Protein AF-A0A439GG18-F1 (afdb_monomer)

Radius of gyration: 15.24 Å; Cα contacts (8 Å, |Δi|>4): 36; chains: 1; bounding box: 30×39×44 Å

pLDDT: mean 79.15, std 19.87, range [40.5, 98.12]

Nearest PDB structures (foldseek):
  1le8-assembly1_B  TM=5.245E-01  e=3.340E+00  Saccharomyces cerevisiae
  1ftt-assembly1_A  TM=5.081E-01  e=2.809E+00  Rattus norvegicus
  1ku7-assembly1_A  TM=4.973E-01  e=4.208E+00  Thermus aquaticus
  2kt0-assembly1_A  TM=4.711E-01  e=8.917E+00  Homo sapiens

Foldseek 3Di:
DDDPDPDLPPPLDVCVVVLVCCLVCVVVQDPPNLVSSCVVPVDDSVSSVVSVSSSVCCVVPPPVNPVDDPVPVPDD

Sequence (76 aa):
MAVPTTDHNSDAGHLEPMIEWLRENRAYCGRPVIPFLRRKYGVSALDACKILRLARLRDDWPARADDKGGADVAQP

Secondary structure (DSSP, 8-state):
-------TT---GGGHHHHHHHHHTGGG--SSHHHHHHHHH---HHHHHHHHHHHHHHHHS-GGGGGG-TTTT---

Mean predicted aligned error: 9.43 Å

Structure (mmCIF, N/CA/C/O backbone):
data_AF-A0A439GG18-F1
#
_entry.id   AF-A0A439GG18-F1
#
loop_
_atom_site.group_PDB
_atom_site.id
_atom_site.type_symbol
_atom_site.label_atom_id
_atom_site.label_alt_id
_atom_site.label_comp_id
_atom_site.label_asym_id
_atom_site.label_entity_id
_atom_site.label_seq_id
_atom_site.pdbx_PDB_ins_code
_atom_site.Cartn_x
_atom_site.Cartn_y
_atom_site.Cartn_z
_atom_site.occupancy
_atom_site.B_iso_or_equiv
_atom_site.auth_seq_id
_atom_site.auth_comp_id
_atom_site.auth_asym_id
_atom_site.auth_atom_id
_atom_site.pdbx_PDB_model_num
ATOM 1 N N . MET A 1 1 ? 12.473 25.262 -19.334 1.00 47.72 1 MET A N 1
ATOM 2 C CA . MET A 1 1 ? 12.461 25.293 -17.855 1.00 47.72 1 MET A CA 1
ATOM 3 C C . MET A 1 1 ? 11.855 23.973 -17.402 1.00 47.72 1 MET A C 1
ATOM 5 O O . MET A 1 1 ? 10.693 23.746 -17.709 1.00 47.72 1 MET A O 1
ATOM 9 N N . ALA A 1 2 ? 12.636 23.066 -16.808 1.00 52.06 2 ALA A N 1
ATOM 10 C CA . ALA A 1 2 ? 12.096 21.816 -16.271 1.00 52.06 2 ALA A CA 1
ATOM 11 C C . ALA A 1 2 ? 11.312 22.137 -14.992 1.00 52.06 2 ALA A C 1
ATOM 13 O O . ALA A 1 2 ? 11.844 22.789 -14.094 1.00 52.06 2 ALA A O 1
ATOM 14 N N . VAL A 1 3 ? 10.039 21.747 -14.936 1.00 56.44 3 VAL A N 1
ATOM 15 C CA . VAL A 1 3 ? 9.236 21.873 -13.716 1.00 56.44 3 VAL A CA 1
ATOM 16 C C . VAL A 1 3 ? 9.691 20.757 -12.777 1.00 56.44 3 VAL A C 1
ATOM 18 O O . VAL A 1 3 ? 9.607 19.598 -13.183 1.00 56.44 3 VAL A O 1
ATOM 21 N N . PRO A 1 4 ? 10.172 21.055 -11.558 1.00 51.31 4 PRO A N 1
ATOM 22 C CA . PRO A 1 4 ? 10.449 20.018 -10.577 1.00 51.31 4 PRO A CA 1
ATOM 23 C C . PRO A 1 4 ? 9.124 19.336 -10.224 1.00 51.31 4 PRO A C 1
ATOM 25 O O . PRO A 1 4 ? 8.300 19.879 -9.487 1.00 51.31 4 PRO A O 1
ATOM 28 N N . THR A 1 5 ? 8.879 18.164 -10.811 1.00 56.97 5 THR A N 1
ATOM 29 C CA . THR A 1 5 ? 7.770 17.306 -10.404 1.00 56.97 5 THR A CA 1
ATOM 30 C C . THR A 1 5 ? 8.103 16.793 -9.017 1.00 56.97 5 THR A C 1
ATOM 32 O O . THR A 1 5 ? 9.184 16.248 -8.808 1.00 56.97 5 THR A O 1
ATOM 35 N N . THR A 1 6 ? 7.205 17.015 -8.061 1.00 54.09 6 THR A N 1
ATOM 36 C CA . THR A 1 6 ? 7.356 16.484 -6.708 1.00 54.09 6 THR A CA 1
ATOM 37 C C . THR A 1 6 ? 7.493 14.974 -6.825 1.00 54.09 6 THR A C 1
ATOM 39 O O . THR A 1 6 ? 6.625 14.304 -7.380 1.00 54.09 6 THR A O 1
ATOM 42 N N . ASP A 1 7 ? 8.652 14.501 -6.398 1.00 54.19 7 ASP A N 1
ATOM 43 C CA . ASP A 1 7 ? 9.207 13.189 -6.669 1.00 54.19 7 ASP A CA 1
ATOM 44 C C . ASP A 1 7 ? 8.172 12.059 -6.527 1.00 54.19 7 ASP A C 1
ATOM 46 O O . ASP A 1 7 ? 7.462 11.944 -5.516 1.00 54.19 7 ASP A O 1
ATOM 50 N N . HIS A 1 8 ? 8.084 11.214 -7.558 1.00 56.25 8 HIS A N 1
ATOM 51 C CA . HIS A 1 8 ? 7.195 10.051 -7.599 1.00 56.25 8 HIS A CA 1
ATOM 52 C C . HIS A 1 8 ? 7.513 9.028 -6.488 1.00 56.25 8 HIS A C 1
ATOM 54 O O . HIS A 1 8 ? 6.691 8.151 -6.218 1.00 56.25 8 HIS A O 1
ATOM 60 N N . ASN A 1 9 ? 8.655 9.182 -5.804 1.00 55.41 9 ASN A N 1
ATOM 61 C CA . ASN A 1 9 ? 9.077 8.412 -4.635 1.00 55.41 9 ASN A CA 1
ATOM 62 C C . ASN A 1 9 ? 8.808 9.090 -3.285 1.00 55.41 9 ASN A C 1
ATOM 64 O O . ASN A 1 9 ? 9.458 8.724 -2.309 1.00 55.41 9 ASN A O 1
ATOM 68 N N . SER A 1 10 ? 7.875 10.048 -3.203 1.00 58.47 10 SER A N 1
ATOM 69 C CA . SER A 1 10 ? 7.449 10.652 -1.927 1.00 58.47 10 SER A CA 1
ATOM 70 C C . SER A 1 10 ? 7.409 9.604 -0.800 1.00 58.47 10 SER A C 1
ATOM 72 O O . SER A 1 10 ? 6.644 8.641 -0.888 1.00 58.47 10 SER A O 1
ATOM 74 N N . ASP A 1 11 ? 8.279 9.789 0.200 1.00 63.81 11 ASP A N 1
ATOM 75 C CA . ASP A 1 11 ? 8.580 8.842 1.279 1.00 63.81 11 ASP A CA 1
ATOM 76 C C . ASP A 1 11 ? 7.283 8.290 1.887 1.00 63.81 11 ASP A C 1
ATOM 78 O O . ASP A 1 11 ? 6.475 9.040 2.451 1.00 63.81 11 ASP A O 1
ATOM 82 N N . ALA A 1 12 ? 7.029 6.985 1.731 1.00 72.44 12 ALA A N 1
ATOM 83 C CA . ALA A 1 12 ? 5.812 6.393 2.275 1.00 72.44 12 ALA A CA 1
ATOM 84 C C . ALA A 1 12 ? 5.900 6.227 3.801 1.00 72.44 12 ALA A C 1
ATOM 86 O O . ALA A 1 12 ? 4.903 5.867 4.439 1.00 72.44 12 ALA A O 1
ATOM 87 N N . GLY A 1 13 ? 7.070 6.503 4.393 1.00 86.06 13 GLY A N 1
ATOM 88 C CA . GLY A 1 13 ? 7.329 6.486 5.822 1.00 86.06 13 GLY A CA 1
ATOM 89 C C . GLY A 1 13 ? 6.887 5.172 6.455 1.00 86.06 13 GLY A C 1
ATOM 90 O O . GLY A 1 13 ? 7.372 4.091 6.132 1.00 86.06 13 GLY A O 1
ATOM 91 N N . HIS A 1 14 ? 5.900 5.250 7.345 1.00 89.50 14 HIS A N 1
ATOM 92 C CA . HIS A 1 14 ? 5.367 4.081 8.048 1.00 89.50 14 HIS A CA 1
ATOM 93 C C . HIS A 1 14 ? 4.663 3.046 7.142 1.00 89.50 14 HIS A C 1
ATOM 95 O O . HIS A 1 14 ? 4.375 1.940 7.601 1.00 89.50 14 HIS A O 1
ATOM 101 N N . LEU A 1 15 ? 4.370 3.374 5.877 1.00 93.50 15 LEU A N 1
ATOM 102 C CA . LEU A 1 15 ? 3.715 2.467 4.927 1.00 93.50 15 LEU A CA 1
ATOM 103 C C . LEU A 1 15 ? 4.701 1.579 4.157 1.00 93.50 15 LEU A C 1
ATOM 105 O O . LEU A 1 15 ? 4.262 0.629 3.504 1.00 93.50 15 LEU A O 1
ATOM 109 N N . GLU A 1 16 ? 6.008 1.841 4.244 1.00 92.62 16 GLU A N 1
ATOM 110 C CA . GLU A 1 16 ? 7.006 1.131 3.437 1.00 92.62 16 GLU A CA 1
ATOM 111 C C . GLU A 1 16 ? 7.000 -0.392 3.587 1.00 92.62 16 GLU A C 1
ATOM 113 O O . GLU A 1 16 ? 6.969 -1.088 2.567 1.00 92.62 16 GLU A O 1
ATOM 118 N N . PRO A 1 17 ? 6.906 -0.956 4.806 1.00 94.38 17 PRO A N 1
ATOM 119 C CA . PRO A 1 17 ? 6.850 -2.407 4.961 1.00 94.38 17 PRO A CA 1
ATOM 120 C C . PRO A 1 17 ? 5.633 -3.040 4.267 1.00 94.38 17 PRO A C 1
ATOM 122 O O . PRO A 1 17 ? 5.682 -4.183 3.817 1.00 94.38 17 PRO A O 1
ATOM 125 N N . MET A 1 18 ? 4.520 -2.305 4.170 1.00 95.75 18 MET A N 1
ATOM 126 C CA . MET A 1 18 ? 3.285 -2.796 3.550 1.00 95.75 18 MET A CA 1
ATOM 127 C C . MET A 1 18 ? 3.354 -2.729 2.024 1.00 95.75 18 MET A C 1
ATOM 129 O O . MET A 1 18 ? 2.809 -3.603 1.347 1.00 95.75 18 MET A O 1
ATOM 133 N N . ILE A 1 19 ? 4.020 -1.698 1.494 1.00 94.69 19 ILE A N 1
ATOM 134 C CA . ILE A 1 19 ? 4.278 -1.544 0.062 1.00 94.69 19 ILE A CA 1
ATOM 135 C C . ILE A 1 19 ? 5.169 -2.680 -0.421 1.00 94.69 19 ILE A C 1
ATOM 137 O O . ILE A 1 19 ? 4.798 -3.359 -1.377 1.00 94.69 19 ILE A O 1
ATOM 141 N N . GLU A 1 20 ? 6.285 -2.932 0.266 1.00 93.94 20 GLU A 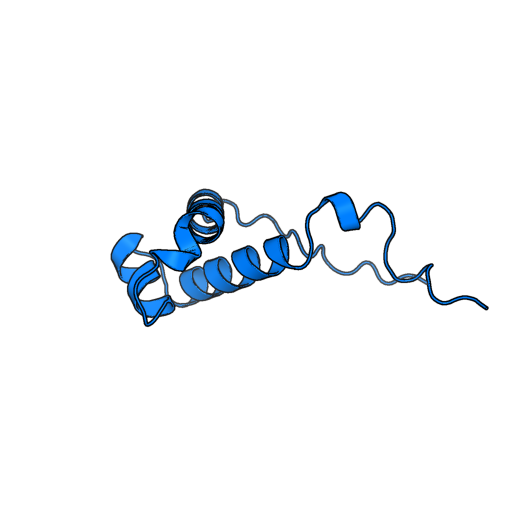N 1
ATOM 142 C CA . GLU A 1 20 ? 7.215 -3.985 -0.143 1.00 93.94 20 GLU A CA 1
ATOM 143 C C . GLU A 1 20 ? 6.564 -5.366 -0.061 1.00 93.94 20 GLU A C 1
ATOM 145 O O . GLU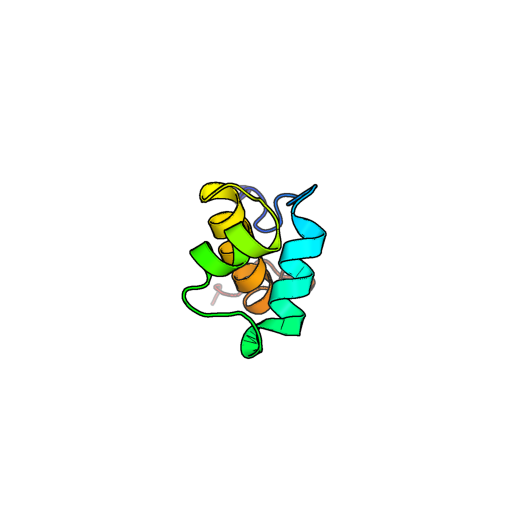 A 1 20 ? 6.585 -6.120 -1.034 1.00 93.94 20 GLU A O 1
ATOM 150 N N . TRP A 1 21 ? 5.834 -5.642 1.028 1.00 95.62 21 TRP A N 1
ATOM 151 C CA . TRP A 1 21 ? 5.080 -6.888 1.134 1.00 95.62 21 TRP A CA 1
ATOM 152 C C . TRP A 1 21 ? 4.110 -7.076 -0.040 1.00 95.62 21 TRP A C 1
ATOM 154 O O . TRP A 1 21 ? 4.016 -8.176 -0.588 1.00 95.62 21 TRP A O 1
ATOM 164 N N . LEU A 1 22 ? 3.377 -6.027 -0.437 1.00 95.56 22 LEU A N 1
ATOM 165 C CA . LEU A 1 22 ? 2.410 -6.119 -1.532 1.00 95.56 22 LEU A CA 1
ATOM 166 C C . LEU A 1 22 ? 3.087 -6.375 -2.885 1.00 95.56 22 LEU A C 1
ATOM 168 O O . LEU A 1 22 ? 2.501 -7.077 -3.710 1.00 95.56 22 LEU A O 1
ATOM 172 N N . ARG A 1 23 ? 4.289 -5.836 -3.114 1.00 93.56 23 ARG A N 1
ATOM 173 C CA . ARG A 1 23 ? 5.068 -6.072 -4.341 1.00 93.56 23 ARG A CA 1
ATOM 174 C C . ARG A 1 23 ? 5.519 -7.525 -4.434 1.00 93.56 23 ARG A C 1
ATOM 176 O O . ARG A 1 23 ? 5.251 -8.185 -5.435 1.00 93.56 23 ARG A O 1
ATOM 183 N N . GLU A 1 24 ? 6.086 -8.056 -3.356 1.00 95.19 24 GLU A N 1
ATOM 184 C CA . GLU A 1 24 ? 6.561 -9.443 -3.289 1.00 95.19 24 GLU A CA 1
ATOM 185 C C . GLU A 1 24 ? 5.418 -10.472 -3.308 1.00 95.19 24 GLU A C 1
ATOM 187 O O . GLU A 1 24 ? 5.545 -11.560 -3.867 1.00 95.19 24 GLU A O 1
ATOM 192 N N . ASN A 1 25 ? 4.272 -10.137 -2.705 1.00 95.25 25 ASN A N 1
ATOM 193 C CA . ASN A 1 25 ? 3.190 -11.089 -2.437 1.00 95.25 25 ASN A CA 1
ATOM 194 C C . ASN A 1 25 ? 1.908 -10.775 -3.212 1.00 95.25 25 ASN A C 1
ATOM 196 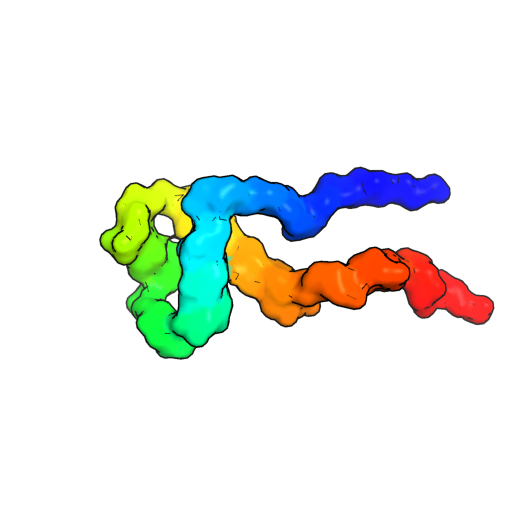O O . ASN A 1 25 ? 0.819 -11.214 -2.830 1.00 95.25 25 ASN A O 1
ATOM 200 N N . ARG A 1 26 ? 2.007 -10.029 -4.317 1.00 90.75 26 ARG A N 1
ATOM 201 C CA . ARG A 1 26 ? 0.847 -9.559 -5.088 1.00 90.75 26 ARG A CA 1
ATOM 202 C C . ARG A 1 26 ? -0.099 -10.685 -5.503 1.00 90.75 26 ARG A C 1
ATOM 204 O O . ARG A 1 26 ? -1.315 -10.504 -5.462 1.00 90.75 26 ARG A O 1
ATOM 211 N N . ALA A 1 27 ? 0.450 -11.843 -5.869 1.00 91.62 27 ALA A N 1
ATOM 212 C CA . ALA A 1 27 ? -0.317 -13.028 -6.252 1.00 91.62 27 ALA A CA 1
ATOM 213 C C . ALA A 1 27 ? -1.145 -13.614 -5.092 1.00 91.62 27 ALA A C 1
ATOM 215 O O . ALA A 1 27 ? -2.221 -14.161 -5.320 1.00 91.62 27 ALA A O 1
ATOM 216 N N . TYR A 1 28 ? -0.674 -13.451 -3.853 1.00 90.19 28 TYR A N 1
ATOM 217 C CA . TYR A 1 28 ? -1.316 -13.944 -2.631 1.00 90.19 28 TYR A CA 1
ATOM 218 C C . TYR A 1 28 ? -2.192 -12.886 -1.946 1.00 90.19 28 TYR A C 1
ATOM 220 O O . TYR A 1 28 ? -2.841 -13.164 -0.936 1.00 90.19 28 TYR A O 1
ATOM 228 N N . CYS A 1 29 ? -2.222 -11.657 -2.468 1.00 93.12 29 CYS A N 1
ATOM 229 C CA . CYS A 1 29 ? -3.075 -10.604 -1.942 1.00 93.12 29 CYS A CA 1
ATOM 230 C C . CYS A 1 29 ? -4.549 -10.947 -2.191 1.00 93.12 29 CYS A C 1
ATOM 232 O O . CYS A 1 29 ? -4.999 -11.051 -3.336 1.00 93.12 29 CYS A O 1
ATOM 234 N N . GLY A 1 30 ? -5.322 -11.061 -1.109 1.00 93.25 30 GLY A N 1
ATOM 235 C CA . GLY A 1 30 ? -6.757 -11.307 -1.197 1.00 93.25 30 GLY A CA 1
ATOM 236 C C . GLY A 1 30 ? -7.477 -10.212 -1.987 1.00 93.25 30 GLY A C 1
ATOM 237 O O . GLY A 1 30 ? -7.111 -9.034 -1.932 1.00 93.25 30 GLY A O 1
ATOM 238 N N . ARG A 1 31 ? -8.524 -10.600 -2.721 1.00 94.44 31 ARG A N 1
ATOM 239 C CA . ARG A 1 31 ? -9.393 -9.673 -3.457 1.00 94.44 31 ARG A CA 1
ATOM 240 C C . ARG A 1 31 ? -10.741 -9.519 -2.740 1.00 94.44 31 ARG A C 1
ATOM 242 O O . ARG A 1 31 ? -11.258 -10.512 -2.234 1.00 94.44 31 ARG A O 1
ATOM 249 N N . PRO A 1 32 ? -11.333 -8.311 -2.707 1.00 95.44 32 PRO A N 1
ATOM 250 C CA . PRO A 1 32 ? -10.798 -7.038 -3.209 1.00 95.44 32 PRO A CA 1
ATOM 251 C C . PRO A 1 32 ? -9.619 -6.504 -2.370 1.00 95.44 32 PRO A C 1
ATOM 253 O O . PRO A 1 32 ? -9.605 -6.632 -1.145 1.00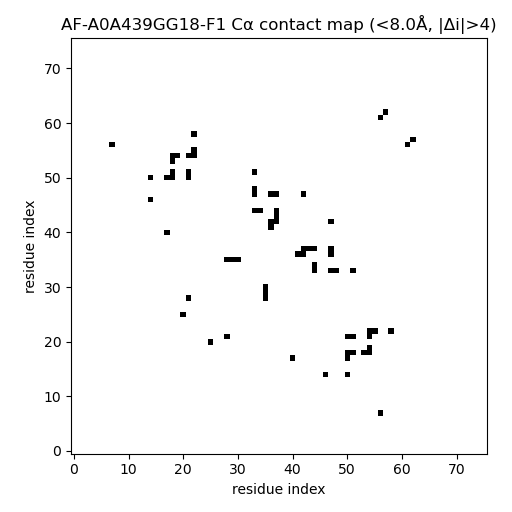 95.44 32 PRO A O 1
ATOM 256 N N . VAL A 1 33 ? -8.645 -5.877 -3.045 1.00 96.19 33 VAL A N 1
ATOM 257 C CA . VAL A 1 33 ? -7.332 -5.517 -2.469 1.00 96.19 33 VAL A CA 1
ATOM 258 C C . VAL A 1 33 ? -7.450 -4.518 -1.319 1.00 96.19 33 VAL A C 1
ATOM 260 O O . VAL A 1 33 ? -6.884 -4.739 -0.254 1.00 96.19 33 VAL A O 1
ATOM 263 N N . ILE A 1 34 ? -8.228 -3.443 -1.488 1.00 96.75 34 ILE A N 1
ATOM 264 C CA . ILE A 1 34 ? -8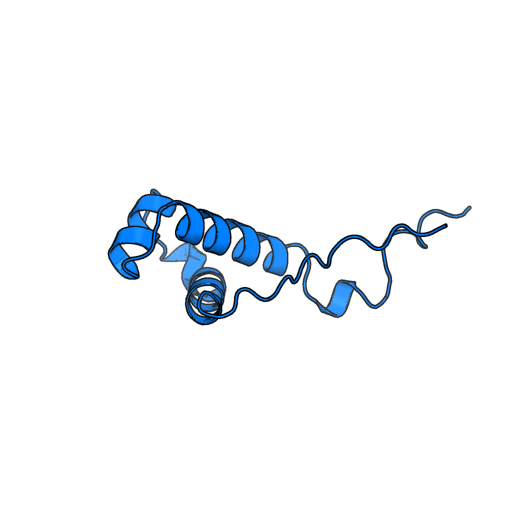.347 -2.399 -0.459 1.00 96.75 34 ILE A CA 1
ATOM 265 C C . ILE A 1 34 ? -8.938 -2.959 0.850 1.00 96.75 34 ILE A C 1
ATOM 267 O O . ILE A 1 34 ? -8.306 -2.797 1.895 1.00 96.75 34 ILE A O 1
ATOM 271 N N . PRO A 1 35 ? -10.078 -3.686 0.852 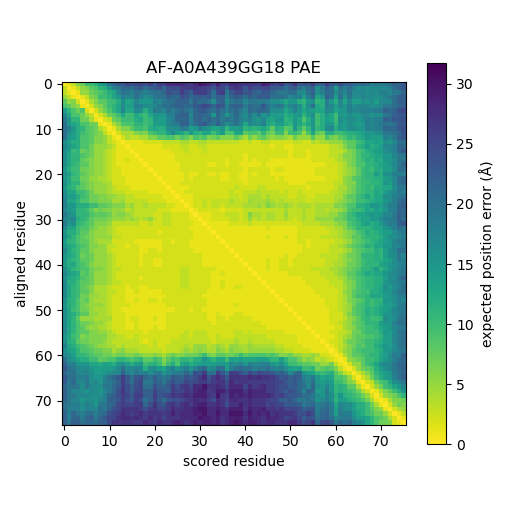1.00 98.12 35 PRO A N 1
ATOM 272 C CA . PRO A 1 35 ? -10.563 -4.337 2.070 1.00 98.12 35 PRO A CA 1
ATOM 273 C C . PRO A 1 35 ? -9.591 -5.356 2.675 1.00 98.12 35 PRO A C 1
ATOM 275 O O . PRO A 1 35 ? -9.537 -5.473 3.899 1.00 98.12 35 PRO A O 1
ATOM 278 N N . PHE A 1 36 ? -8.823 -6.082 1.855 1.00 97.75 36 PHE A N 1
ATOM 279 C CA . PHE A 1 36 ? -7.807 -7.011 2.349 1.00 97.75 36 PHE A CA 1
ATOM 280 C C . PHE A 1 36 ? -6.691 -6.284 3.109 1.00 97.75 36 PHE A C 1
ATOM 282 O O . PHE A 1 36 ? -6.428 -6.622 4.262 1.00 97.75 36 PHE A O 1
ATOM 289 N N . LEU A 1 37 ? -6.091 -5.250 2.509 1.00 97.00 37 LEU A N 1
ATOM 290 C CA . LEU A 1 37 ? -5.007 -4.474 3.124 1.00 97.00 37 LEU A CA 1
ATOM 291 C C . LEU A 1 37 ? -5.449 -3.824 4.438 1.00 97.00 37 LEU A C 1
ATOM 293 O O . LEU A 1 37 ? -4.733 -3.896 5.434 1.00 97.00 37 LEU A O 1
ATOM 297 N N . ARG A 1 38 ? -6.666 -3.265 4.469 1.00 97.81 38 ARG A N 1
ATOM 298 C CA . ARG A 1 38 ? -7.240 -2.674 5.685 1.00 97.81 38 ARG A CA 1
ATOM 299 C C . ARG A 1 38 ? -7.367 -3.684 6.822 1.00 97.81 38 ARG A C 1
ATOM 301 O O . ARG A 1 38 ? -6.982 -3.377 7.942 1.00 97.81 38 ARG A O 1
ATOM 308 N N . ARG A 1 39 ? -7.884 -4.888 6.547 1.00 97.88 39 ARG A N 1
ATOM 309 C CA . ARG A 1 39 ? -8.015 -5.943 7.569 1.00 97.88 39 ARG A CA 1
ATOM 310 C C . ARG A 1 39 ? -6.665 -6.495 8.011 1.00 97.88 39 ARG A C 1
ATOM 312 O O . ARG A 1 39 ? -6.494 -6.783 9.186 1.00 97.88 39 ARG A O 1
ATOM 319 N N . LYS A 1 40 ? -5.728 -6.647 7.075 1.00 96.75 40 LYS A N 1
ATOM 320 C CA . LYS A 1 40 ? -4.408 -7.216 7.348 1.00 96.75 40 LYS A CA 1
ATOM 321 C C . LYS A 1 40 ? -3.541 -6.299 8.212 1.00 96.75 40 LYS A C 1
ATOM 323 O O . LYS A 1 40 ? -2.844 -6.792 9.090 1.00 96.75 40 LYS A O 1
ATOM 328 N N . TYR A 1 41 ? -3.575 -4.995 7.945 1.00 96.62 41 TYR A N 1
ATOM 329 C CA . TYR A 1 41 ? -2.648 -4.034 8.549 1.00 96.62 41 TYR A CA 1
ATOM 330 C C . TYR A 1 41 ? -3.309 -3.022 9.491 1.00 96.62 41 TYR A C 1
ATOM 332 O O . TYR A 1 41 ? -2.614 -2.199 10.072 1.00 96.62 41 TYR A O 1
ATOM 340 N N . GLY A 1 42 ? -4.637 -3.043 9.640 1.00 97.12 42 GLY A N 1
ATOM 341 C CA . GLY A 1 42 ? -5.352 -2.087 10.493 1.00 97.12 42 GLY A CA 1
ATOM 342 C C . GLY A 1 42 ? -5.329 -0.645 9.973 1.00 97.12 42 GLY A C 1
ATOM 343 O O . GLY A 1 42 ? -5.531 0.288 10.743 1.00 97.12 42 GLY A O 1
ATOM 344 N N . VAL A 1 43 ? -5.073 -0.448 8.676 1.00 96.50 43 VAL A N 1
ATOM 345 C CA . VAL A 1 43 ? -4.892 0.882 8.076 1.00 96.50 43 VAL A CA 1
ATOM 346 C C . VAL A 1 43 ? -6.196 1.520 7.594 1.00 96.50 43 VAL A C 1
ATOM 348 O O . VAL A 1 43 ? -7.209 0.853 7.335 1.00 96.50 43 VAL A O 1
ATOM 351 N N . SER A 1 44 ? -6.156 2.843 7.421 1.00 97.31 44 SER A N 1
ATOM 352 C CA . SER A 1 44 ? -7.246 3.597 6.808 1.00 97.31 44 SER A CA 1
ATOM 353 C C . SER A 1 44 ? -7.456 3.191 5.341 1.00 97.31 44 SER A C 1
ATOM 355 O O . SER A 1 44 ? -6.593 2.593 4.694 1.00 97.31 44 SER A O 1
ATOM 357 N N . ALA A 1 45 ? -8.621 3.524 4.779 1.00 97.06 45 ALA A N 1
ATOM 358 C CA . ALA A 1 45 ? -8.861 3.306 3.352 1.00 97.06 45 ALA A CA 1
ATOM 359 C C . ALA A 1 45 ? -7.913 4.138 2.47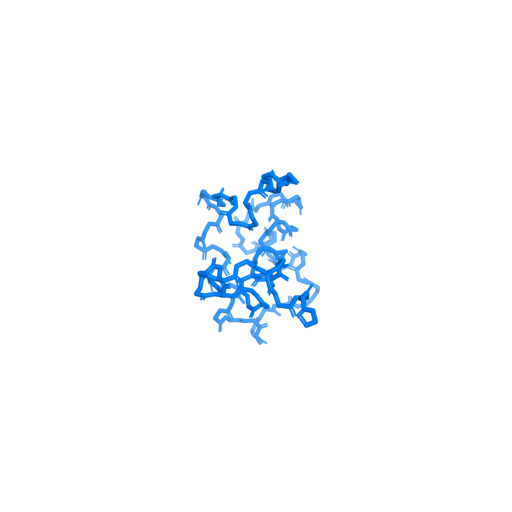4 1.00 97.06 45 ALA A C 1
ATOM 361 O O . ALA A 1 45 ? -7.472 3.658 1.433 1.00 97.06 45 ALA A O 1
ATOM 362 N N . LEU A 1 46 ? -7.565 5.351 2.915 1.00 95.75 46 LEU A N 1
ATOM 363 C CA . LEU A 1 46 ? -6.628 6.218 2.208 1.00 95.75 46 LEU A CA 1
ATOM 364 C C . LEU A 1 46 ? -5.229 5.597 2.156 1.00 95.75 46 LEU A C 1
ATOM 366 O O . LEU A 1 46 ? -4.618 5.562 1.092 1.00 95.75 46 LEU A O 1
ATOM 370 N N . ASP A 1 47 ? -4.746 5.059 3.273 1.00 95.44 47 ASP A N 1
ATOM 371 C CA . ASP A 1 47 ? -3.419 4.441 3.330 1.00 95.44 47 ASP A CA 1
ATOM 372 C C . ASP A 1 47 ? -3.373 3.135 2.540 1.00 95.44 47 ASP A C 1
ATOM 374 O O . ASP A 1 47 ? -2.416 2.901 1.811 1.00 95.44 47 ASP A O 1
ATOM 378 N N . ALA A 1 48 ? -4.445 2.336 2.557 1.00 97.00 48 ALA A N 1
ATOM 379 C CA . ALA A 1 48 ? -4.565 1.177 1.671 1.00 97.00 48 ALA A CA 1
ATOM 380 C C . ALA A 1 48 ? -4.486 1.568 0.181 1.00 97.00 48 ALA A C 1
ATOM 382 O O . ALA A 1 48 ? -3.833 0.880 -0.607 1.00 97.00 48 ALA A O 1
ATOM 383 N N . CYS A 1 49 ? -5.108 2.686 -0.212 1.00 96.31 49 CYS A N 1
ATOM 384 C CA . CYS A 1 49 ? -4.992 3.218 -1.570 1.00 96.31 49 CYS A CA 1
ATOM 385 C C . CYS A 1 49 ? -3.567 3.699 -1.882 1.00 96.31 49 CYS A C 1
ATOM 387 O O . CYS A 1 49 ? -3.075 3.439 -2.980 1.00 96.31 49 CYS A O 1
ATOM 389 N N . LYS A 1 50 ? -2.889 4.358 -0.931 1.00 93.62 50 LYS A N 1
ATOM 390 C CA . LYS A 1 50 ? -1.483 4.771 -1.081 1.00 93.62 50 LYS A CA 1
ATOM 391 C C . LYS A 1 50 ? -0.564 3.567 -1.256 1.00 93.62 50 LYS A C 1
ATOM 393 O O . LYS A 1 50 ? 0.223 3.564 -2.194 1.00 93.62 50 LYS A O 1
ATOM 398 N N . ILE A 1 51 ? -0.721 2.531 -0.429 1.00 94.81 51 ILE A N 1
ATOM 399 C CA . ILE A 1 51 ? 0.044 1.281 -0.527 1.00 94.81 51 ILE A CA 1
ATOM 400 C C . ILE A 1 51 ? -0.119 0.676 -1.923 1.00 94.81 51 ILE A C 1
ATOM 402 O O . ILE A 1 51 ? 0.870 0.390 -2.592 1.00 94.81 51 ILE A O 1
ATOM 406 N N . LEU A 1 52 ? -1.362 0.536 -2.400 1.00 94.94 52 LEU A N 1
ATOM 407 C CA . LEU A 1 52 ? -1.639 -0.024 -3.724 1.00 94.94 52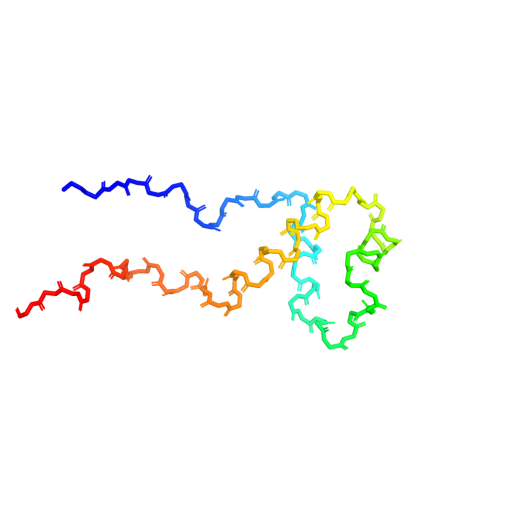 LEU A CA 1
ATOM 408 C C . LEU A 1 52 ? -1.035 0.820 -4.856 1.00 94.94 52 LEU A C 1
ATOM 410 O O . LEU A 1 52 ? -0.446 0.270 -5.788 1.00 94.94 52 LEU A O 1
ATOM 414 N N . ARG A 1 53 ? -1.182 2.147 -4.778 1.00 92.31 53 ARG A N 1
ATOM 415 C CA . ARG A 1 53 ? -0.645 3.082 -5.772 1.00 92.31 53 ARG A CA 1
ATOM 416 C C . ARG A 1 53 ? 0.879 3.019 -5.823 1.00 92.31 53 ARG A C 1
ATOM 418 O O . ARG A 1 53 ? 1.423 2.861 -6.908 1.00 92.31 53 ARG A O 1
ATOM 425 N N . LEU A 1 54 ? 1.547 3.138 -4.678 1.00 91.25 54 LEU A N 1
ATOM 426 C CA . LEU A 1 54 ? 3.008 3.197 -4.592 1.00 91.25 54 LEU A CA 1
ATOM 427 C C . LEU A 1 54 ? 3.654 1.854 -4.931 1.00 91.25 54 LEU A C 1
ATOM 429 O O . LEU A 1 54 ? 4.649 1.833 -5.648 1.00 91.25 54 LEU A O 1
ATOM 433 N N . ALA A 1 55 ? 3.047 0.734 -4.519 1.00 91.62 55 ALA A N 1
ATOM 434 C CA . ALA A 1 55 ? 3.495 -0.591 -4.942 1.00 91.62 55 ALA A CA 1
ATOM 435 C C . ALA A 1 55 ? 3.485 -0.713 -6.469 1.00 91.62 55 ALA A C 1
ATOM 437 O O . ALA A 1 55 ? 4.472 -1.132 -7.063 1.00 91.62 55 ALA A O 1
ATOM 438 N N . ARG A 1 56 ? 2.391 -0.288 -7.120 1.00 89.69 56 ARG A N 1
ATOM 439 C CA . ARG A 1 56 ? 2.303 -0.343 -8.581 1.00 89.69 56 ARG A CA 1
ATOM 440 C C . ARG A 1 56 ? 3.265 0.627 -9.264 1.00 89.69 56 ARG A C 1
ATOM 442 O O . ARG A 1 56 ? 3.903 0.243 -10.234 1.00 89.69 56 ARG A O 1
ATOM 449 N N . LEU A 1 57 ? 3.374 1.846 -8.744 1.00 85.88 57 LEU A N 1
ATOM 450 C CA . LEU A 1 57 ? 4.255 2.874 -9.286 1.00 85.88 57 LEU A CA 1
ATOM 451 C C . LEU A 1 57 ? 5.717 2.417 -9.296 1.00 85.88 57 LEU A C 1
ATOM 453 O O . LEU A 1 57 ? 6.394 2.626 -10.288 1.00 85.88 57 LEU A O 1
ATOM 457 N N . ARG A 1 58 ? 6.182 1.733 -8.246 1.00 85.31 58 ARG A N 1
ATOM 458 C CA . ARG A 1 58 ? 7.559 1.214 -8.163 1.00 85.31 58 ARG A CA 1
ATOM 459 C C . ARG A 1 58 ? 7.829 0.001 -9.041 1.00 85.31 58 ARG A C 1
ATOM 461 O O . ARG A 1 58 ? 8.974 -0.226 -9.419 1.00 85.31 58 ARG A O 1
ATOM 468 N N . ASP A 1 59 ? 6.802 -0.794 -9.325 1.00 84.31 59 ASP A N 1
ATOM 469 C CA . ASP A 1 59 ? 6.912 -1.888 -10.291 1.00 84.31 59 ASP A CA 1
ATOM 470 C C . ASP A 1 59 ? 7.034 -1.335 -11.718 1.00 84.31 59 ASP A C 1
ATOM 472 O O . ASP A 1 59 ? 7.837 -1.831 -12.503 1.00 84.31 59 ASP A O 1
ATOM 476 N N . ASP A 1 60 ? 6.247 -0.303 -12.040 1.00 82.44 60 ASP A N 1
ATOM 477 C CA . ASP A 1 60 ? 6.219 0.316 -13.370 1.00 82.44 60 ASP A CA 1
ATOM 478 C C . ASP A 1 60 ? 7.397 1.295 -13.584 1.00 82.44 60 ASP A C 1
ATOM 480 O O . ASP A 1 60 ? 7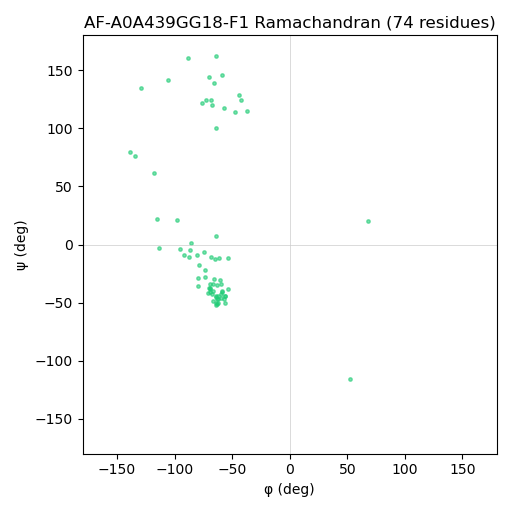.855 1.474 -14.711 1.00 82.44 60 ASP A O 1
ATOM 484 N N . TRP A 1 61 ? 7.903 1.906 -12.508 1.00 74.56 61 TRP A N 1
ATOM 485 C CA . TRP A 1 61 ? 8.976 2.902 -12.511 1.00 74.56 61 TRP A CA 1
ATOM 486 C C . TRP A 1 61 ? 10.013 2.605 -11.410 1.00 74.56 61 TRP A C 1
ATOM 488 O O . TRP A 1 61 ? 10.003 3.221 -10.339 1.00 74.56 61 TRP A O 1
ATOM 498 N N . PRO A 1 62 ? 10.898 1.613 -11.615 1.00 68.81 62 PRO A N 1
ATOM 499 C CA . PRO A 1 62 ? 11.931 1.288 -10.639 1.00 68.81 62 PRO A CA 1
ATOM 500 C C . PRO A 1 62 ? 12.917 2.455 -10.522 1.00 68.81 62 PRO A C 1
ATOM 502 O O . PRO A 1 62 ? 13.339 2.988 -11.538 1.00 68.81 62 PRO A O 1
ATOM 505 N N . ALA A 1 63 ? 13.358 2.805 -9.309 1.00 60.75 63 ALA A N 1
ATOM 506 C CA . ALA A 1 63 ? 14.212 3.974 -9.019 1.00 60.75 63 ALA A CA 1
ATOM 507 C C . ALA A 1 63 ? 15.523 4.092 -9.841 1.00 60.75 63 ALA A C 1
ATOM 509 O O . ALA A 1 63 ? 16.162 5.135 -9.832 1.00 60.75 63 ALA A O 1
ATOM 510 N N . ARG A 1 64 ? 15.932 3.049 -10.579 1.00 55.09 64 ARG A N 1
ATOM 511 C CA . ARG A 1 64 ? 17.049 3.096 -11.548 1.00 55.09 64 ARG A CA 1
ATOM 512 C C . ARG A 1 64 ? 16.661 3.707 -12.905 1.00 55.09 64 ARG A C 1
ATOM 514 O O . ARG A 1 64 ? 17.530 3.900 -13.746 1.00 55.09 64 ARG A O 1
ATOM 521 N N . ALA A 1 65 ? 15.374 3.955 -13.145 1.00 52.25 65 ALA A N 1
ATOM 522 C CA . ALA A 1 65 ? 14.857 4.596 -14.352 1.00 52.25 65 ALA A CA 1
ATOM 523 C C . ALA A 1 65 ? 15.031 6.127 -14.325 1.00 52.25 65 ALA A C 1
ATOM 525 O O . ALA A 1 65 ? 14.999 6.756 -15.379 1.00 52.25 65 ALA A O 1
ATOM 526 N N . ASP A 1 66 ? 15.269 6.714 -13.146 1.00 50.75 66 ASP A N 1
ATOM 527 C CA . ASP A 1 66 ? 15.352 8.166 -12.937 1.00 50.75 66 ASP A CA 1
ATOM 528 C C . ASP A 1 66 ? 16.737 8.784 -13.181 1.00 50.75 66 ASP A C 1
ATOM 530 O O . ASP A 1 66 ? 16.853 10.006 -13.221 1.00 50.75 66 ASP A O 1
ATOM 534 N N . ASP A 1 67 ? 17.776 7.990 -13.467 1.00 49.34 67 ASP A N 1
ATOM 535 C CA . ASP A 1 67 ? 19.069 8.549 -13.907 1.00 49.34 67 ASP A CA 1
ATOM 536 C C . ASP A 1 67 ? 18.981 9.192 -15.308 1.00 49.34 67 ASP A C 1
ATOM 538 O O . ASP A 1 67 ? 19.906 9.871 -15.759 1.00 49.34 67 ASP A O 1
ATOM 542 N N . LYS A 1 68 ? 17.868 8.982 -16.021 1.00 46.00 68 LYS A N 1
ATOM 543 C CA . LYS A 1 68 ? 17.563 9.615 -17.306 1.00 46.00 68 LYS A CA 1
ATOM 544 C C . LYS A 1 68 ? 16.097 10.019 -17.330 1.00 46.00 68 LYS A C 1
ATOM 546 O O . LYS A 1 68 ? 15.269 9.319 -17.910 1.00 46.00 68 LYS A O 1
ATOM 551 N N . GLY A 1 69 ? 15.770 11.143 -16.695 1.00 47.88 69 GLY A N 1
ATOM 552 C CA . GLY A 1 69 ? 14.451 11.759 -16.821 1.00 47.88 69 GLY A CA 1
ATOM 553 C C . GLY A 1 69 ? 13.980 11.738 -18.282 1.00 47.88 69 GLY A C 1
ATOM 554 O O . GLY A 1 69 ? 14.671 12.213 -19.180 1.00 47.88 69 GLY A O 1
ATOM 555 N N . GLY A 1 70 ? 12.801 11.162 -18.533 1.00 49.38 70 GLY A N 1
ATOM 556 C CA . GLY A 1 70 ? 12.265 10.915 -19.881 1.00 49.38 70 GLY A CA 1
ATOM 557 C C . GLY A 1 70 ? 11.961 12.167 -20.719 1.00 49.38 70 GLY A C 1
ATOM 558 O O . GLY A 1 70 ? 11.380 12.052 -21.794 1.00 49.38 70 GLY A O 1
ATOM 559 N N . ALA A 1 71 ? 12.338 13.356 -20.246 1.00 52.03 71 ALA A N 1
ATOM 560 C CA . ALA A 1 71 ? 12.282 14.595 -21.012 1.00 52.03 71 ALA A CA 1
ATOM 561 C C . ALA A 1 71 ? 13.385 14.681 -22.089 1.00 52.03 71 ALA A C 1
ATOM 563 O O . ALA A 1 71 ? 13.198 15.394 -23.070 1.00 52.03 71 ALA A O 1
ATOM 564 N N . ASP A 1 72 ? 14.486 13.929 -21.949 1.00 49.38 72 ASP A N 1
ATOM 565 C CA . ASP A 1 72 ? 15.646 14.014 -22.856 1.00 49.38 72 ASP A CA 1
ATOM 566 C C . ASP A 1 72 ? 15.603 13.029 -24.042 1.00 49.38 72 ASP A C 1
ATOM 568 O O . ASP A 1 72 ? 16.409 13.126 -24.962 1.00 49.38 72 ASP A O 1
ATOM 572 N N . VAL A 1 73 ? 14.660 12.078 -24.067 1.00 50.22 73 VAL A N 1
ATOM 573 C CA . VAL A 1 73 ? 14.512 11.097 -25.171 1.00 50.22 73 VAL A CA 1
ATOM 574 C C . VAL A 1 73 ? 13.668 11.611 -26.344 1.00 50.22 73 VAL A C 1
ATOM 576 O O . VAL A 1 73 ? 13.471 10.894 -27.323 1.00 50.22 73 VAL A O 1
ATOM 579 N N . ALA A 1 74 ? 13.186 12.852 -26.269 1.00 46.00 74 ALA A N 1
ATOM 580 C CA . ALA A 1 74 ? 12.391 13.499 -27.306 1.00 46.00 74 ALA A CA 1
ATOM 581 C C . ALA A 1 74 ? 13.103 14.745 -27.859 1.00 46.00 74 ALA A C 1
ATOM 583 O O . ALA A 1 74 ? 12.585 15.857 -27.766 1.00 46.00 74 ALA A O 1
ATOM 584 N N . GLN A 1 75 ? 14.288 14.576 -28.446 1.00 40.50 75 GLN A N 1
ATOM 585 C CA . GLN A 1 75 ? 14.836 15.562 -29.381 1.00 40.50 75 GLN A CA 1
ATOM 586 C C . GLN A 1 75 ? 15.281 14.867 -30.681 1.00 40.50 75 GLN A C 1
ATOM 588 O O . GLN A 1 75 ? 15.851 13.779 -30.597 1.00 40.50 75 GLN A O 1
ATOM 593 N N . PRO A 1 76 ? 14.941 15.439 -31.856 1.00 45.59 76 PRO A N 1
ATOM 594 C CA . PRO A 1 76 ? 15.248 14.875 -33.173 1.00 45.59 76 PRO A CA 1
ATOM 595 C C . PRO A 1 76 ? 16.741 14.895 -33.515 1.00 45.59 76 PRO A C 1
ATOM 597 O O . PRO A 1 76 ? 17.461 15.782 -33.002 1.00 45.59 76 PRO A O 1
#

Solvent-accessible surface area (backbone atoms only — not comparable to full-atom values): 4820 Å² total; per-residue (Å²): 133,87,76,86,68,82,59,95,74,63,80,60,68,92,45,44,71,59,20,53,49,45,58,80,38,51,90,74,54,53,81,63,54,54,69,37,45,23,68,76,69,73,46,52,74,68,53,29,51,48,34,55,51,51,30,50,48,44,71,79,51,44,82,81,58,62,86,56,59,78,75,72,80,75,70,136